Protein AF-A0A970FDW3-F1 (afdb_monomer)

pLDDT: mean 88.88, std 5.03, range [62.03, 93.38]

Sequence (65 aa):
MSMFVFSVPDISCDHCKMRISKALEAAGVKEFEVSVEDKRVTAEGADASYIQAVIEDSGYDATLV

Structure (mmCIF, N/CA/C/O backbone):
data_AF-A0A970FDW3-F1
#
_entry.id   AF-A0A970FDW3-F1
#
loop_
_atom_site.group_PDB
_atom_site.id
_atom_site.type_symbol
_atom_site.label_atom_id
_atom_site.label_alt_id
_atom_site.label_comp_id
_atom_site.label_asym_id
_atom_site.label_entity_id
_atom_site.label_seq_id
_atom_site.pdbx_PDB_ins_code
_atom_site.Cartn_x
_atom_site.Cartn_y
_atom_site.Cartn_z
_atom_site.occupancy
_atom_site.B_iso_or_equiv
_atom_site.auth_seq_id
_atom_site.auth_comp_id
_atom_site.auth_asym_id
_atom_site.auth_atom_id
_atom_site.pdbx_PDB_model_num
ATOM 1 N N . MET A 1 1 ? -10.766 5.774 12.176 1.00 62.03 1 MET A N 1
ATOM 2 C CA . MET A 1 1 ? -10.048 5.190 11.032 1.00 62.03 1 MET A CA 1
ATOM 3 C C . MET A 1 1 ? -9.851 3.717 11.323 1.00 62.03 1 MET A C 1
ATOM 5 O O . MET A 1 1 ? -9.910 3.332 12.489 1.00 62.03 1 MET A O 1
ATOM 9 N N . SER A 1 2 ? -9.757 2.904 10.279 1.00 88.12 2 SER A N 1
ATOM 10 C CA . SER A 1 2 ? -9.586 1.458 10.380 1.00 88.12 2 SER A CA 1
ATOM 11 C C . SER A 1 2 ? -8.277 1.074 9.707 1.00 88.12 2 SER A C 1
ATOM 13 O O . SER A 1 2 ? -7.886 1.670 8.705 1.00 88.12 2 SER A O 1
ATOM 15 N N . MET A 1 3 ? -7.601 0.088 10.285 1.00 90.12 3 MET A N 1
ATOM 16 C CA . MET A 1 3 ? -6.349 -0.444 9.771 1.00 90.12 3 MET A CA 1
ATOM 17 C C . MET A 1 3 ? -6.660 -1.555 8.770 1.00 90.12 3 MET A C 1
ATOM 19 O O . MET A 1 3 ? -7.370 -2.507 9.097 1.00 90.12 3 MET A O 1
ATOM 23 N N . PHE A 1 4 ? -6.144 -1.415 7.554 1.00 93.31 4 PHE A N 1
ATOM 24 C CA . PHE A 1 4 ? -6.327 -2.360 6.459 1.00 93.31 4 PHE A CA 1
ATOM 25 C C . PHE A 1 4 ? -4.985 -2.960 6.064 1.00 93.31 4 PHE A C 1
ATOM 27 O O . PHE A 1 4 ? -3.972 -2.260 6.040 1.00 93.31 4 PHE A O 1
ATOM 34 N N . VAL A 1 5 ? -4.980 -4.252 5.748 1.00 93.38 5 VAL A N 1
ATOM 35 C CA . VAL A 1 5 ? -3.778 -4.971 5.326 1.00 93.38 5 VAL A CA 1
ATOM 36 C C . VAL A 1 5 ? -3.977 -5.438 3.894 1.00 93.38 5 VAL A C 1
ATOM 38 O O . VAL A 1 5 ? -4.959 -6.094 3.569 1.00 93.38 5 VAL A O 1
ATOM 41 N N . PHE A 1 6 ? -3.025 -5.109 3.036 1.00 93.38 6 PHE A N 1
ATOM 42 C CA . PHE A 1 6 ? -3.005 -5.486 1.633 1.00 93.38 6 PHE A CA 1
ATOM 43 C C . PHE A 1 6 ? -1.822 -6.409 1.385 1.00 93.38 6 PHE A C 1
ATOM 45 O O . PHE A 1 6 ? -0.710 -6.137 1.833 1.00 93.38 6 PHE A O 1
ATOM 52 N N . SER A 1 7 ? -2.026 -7.499 0.658 1.00 92.75 7 SER A N 1
ATOM 53 C CA . SER A 1 7 ? -0.935 -8.318 0.143 1.00 92.75 7 SER A CA 1
ATOM 54 C C . SER A 1 7 ? -0.473 -7.762 -1.201 1.00 92.75 7 SER A C 1
ATOM 56 O O . SER A 1 7 ? -1.293 -7.535 -2.088 1.00 92.75 7 SER A O 1
ATOM 58 N N . VAL A 1 8 ? 0.837 -7.543 -1.325 1.00 90.94 8 VAL A N 1
ATOM 59 C CA . VAL A 1 8 ? 1.503 -7.000 -2.515 1.00 90.94 8 VAL A CA 1
ATOM 60 C C . VAL A 1 8 ? 2.639 -7.951 -2.910 1.00 90.94 8 VAL A C 1
ATOM 62 O O . VAL A 1 8 ? 3.794 -7.734 -2.529 1.00 90.94 8 VAL A O 1
ATOM 65 N N . PRO A 1 9 ? 2.344 -9.041 -3.645 1.00 85.25 9 PRO A N 1
ATOM 66 C CA . PRO A 1 9 ? 3.329 -10.076 -3.973 1.00 85.25 9 PRO A CA 1
ATOM 67 C C . PRO A 1 9 ? 4.478 -9.572 -4.862 1.00 85.25 9 PRO A C 1
ATOM 69 O O . PRO A 1 9 ? 5.566 -10.164 -4.861 1.00 85.25 9 PRO A O 1
ATOM 72 N N . ASP A 1 10 ? 4.225 -8.478 -5.581 1.00 83.56 10 ASP A N 1
ATOM 73 C CA . ASP A 1 10 ? 5.135 -7.825 -6.522 1.00 83.56 10 ASP A CA 1
ATOM 74 C C . ASP A 1 10 ? 6.252 -7.028 -5.822 1.00 83.56 10 ASP A C 1
ATOM 76 O O . ASP A 1 10 ? 7.311 -6.768 -6.397 1.00 83.56 10 ASP A O 1
ATOM 80 N N . ILE A 1 11 ? 6.078 -6.692 -4.536 1.00 80.81 11 ILE A N 1
ATOM 81 C CA . ILE A 1 11 ? 7.100 -5.989 -3.761 1.00 80.81 11 ILE A CA 1
ATOM 82 C C . ILE A 1 11 ? 8.295 -6.934 -3.529 1.00 80.81 11 ILE A C 1
ATOM 84 O O . ILE A 1 11 ? 8.251 -7.884 -2.750 1.00 80.81 11 ILE A O 1
ATOM 88 N N . SER A 1 12 ? 9.371 -6.717 -4.283 1.00 78.62 12 SER A N 1
ATOM 89 C CA . SER A 1 12 ? 10.582 -7.556 -4.217 1.00 78.62 12 SER A CA 1
ATOM 90 C C . SER A 1 12 ? 11.877 -6.741 -4.157 1.00 78.62 12 SER A C 1
ATOM 92 O O . SER A 1 12 ? 12.964 -7.309 -4.122 1.00 78.62 12 SER A O 1
ATOM 94 N N . CYS A 1 13 ? 11.787 -5.409 -4.157 1.00 79.06 13 CYS A N 1
ATOM 95 C CA . CYS A 1 13 ?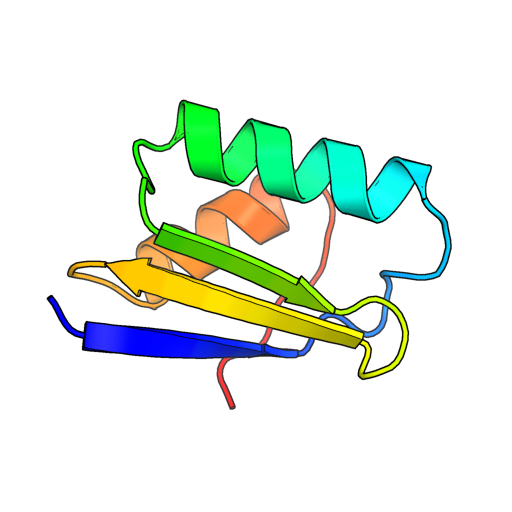 12.934 -4.501 -4.149 1.00 79.06 13 CYS A CA 1
ATOM 96 C C . CYS A 1 13 ? 12.660 -3.268 -3.279 1.00 79.06 13 CYS A C 1
ATOM 98 O O . CYS A 1 13 ? 11.525 -2.790 -3.210 1.00 79.06 13 CYS A O 1
ATOM 100 N N . ASP A 1 14 ? 13.709 -2.676 -2.702 1.00 76.31 14 ASP A N 1
ATOM 101 C CA . ASP A 1 14 ? 13.627 -1.428 -1.924 1.00 76.31 14 ASP A CA 1
ATOM 102 C C . ASP A 1 14 ? 13.009 -0.261 -2.713 1.00 76.31 14 ASP A C 1
ATOM 104 O O . ASP A 1 14 ? 12.315 0.593 -2.157 1.00 76.31 14 ASP A O 1
ATOM 108 N N . HIS A 1 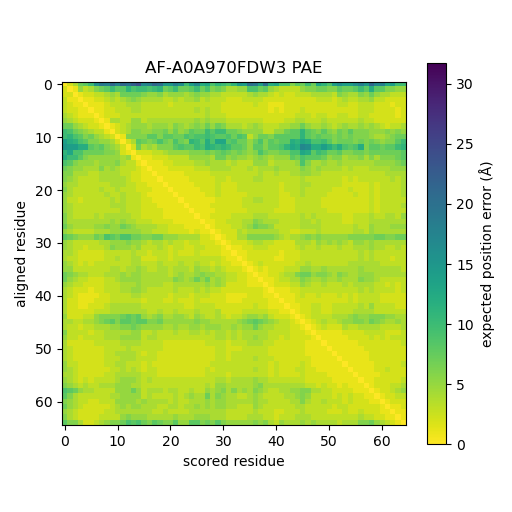15 ? 13.188 -0.245 -4.037 1.00 80.00 15 HIS A N 1
ATOM 109 C CA . HIS A 1 15 ? 12.545 0.734 -4.918 1.00 80.00 15 HIS A CA 1
ATOM 110 C C . HIS A 1 15 ? 11.017 0.611 -4.926 1.00 80.00 15 HIS A C 1
ATOM 112 O O . HIS A 1 15 ? 10.323 1.623 -5.042 1.00 80.00 15 HIS A O 1
ATOM 118 N N . CYS A 1 16 ? 10.488 -0.607 -4.781 1.00 84.88 16 CYS A N 1
ATOM 119 C CA . CYS A 1 16 ? 9.051 -0.845 -4.746 1.00 84.88 16 CYS A CA 1
ATOM 120 C C . CYS A 1 16 ? 8.441 -0.292 -3.464 1.00 84.88 16 CYS A C 1
ATOM 122 O O . CYS A 1 16 ? 7.472 0.465 -3.525 1.00 84.88 16 CYS A O 1
ATOM 124 N N . LYS A 1 17 ? 9.097 -0.557 -2.328 1.00 87.69 17 LYS A N 1
ATOM 125 C CA . LYS A 1 17 ? 8.738 0.035 -1.037 1.00 87.69 17 LYS A CA 1
ATOM 126 C C . LYS A 1 17 ? 8.662 1.557 -1.124 1.00 87.69 17 LYS A C 1
ATOM 128 O O . LYS A 1 17 ? 7.621 2.124 -0.814 1.00 87.69 17 LYS A O 1
ATOM 133 N N . MET A 1 18 ? 9.720 2.213 -1.610 1.00 88.12 18 MET A N 1
ATOM 134 C CA . MET A 1 18 ? 9.736 3.678 -1.710 1.00 88.12 18 MET A CA 1
ATOM 135 C C . MET A 1 18 ? 8.619 4.236 -2.596 1.00 88.12 18 MET A C 1
ATOM 137 O O . MET A 1 18 ? 8.075 5.297 -2.296 1.00 88.12 18 MET A O 1
ATOM 141 N N . ARG A 1 19 ? 8.279 3.548 -3.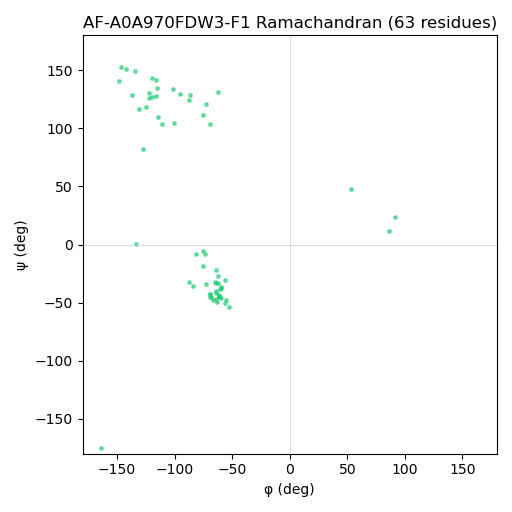691 1.00 89.88 19 ARG A N 1
ATOM 142 C CA . ARG A 1 19 ? 7.232 3.998 -4.613 1.00 89.88 19 ARG A CA 1
ATOM 143 C C . ARG A 1 19 ? 5.847 3.919 -3.970 1.00 89.88 19 ARG A C 1
ATOM 145 O O . ARG A 1 19 ? 5.114 4.899 -4.041 1.00 89.88 19 ARG A O 1
ATOM 152 N N . ILE A 1 20 ? 5.538 2.807 -3.298 1.00 89.75 20 ILE A N 1
ATOM 153 C CA . ILE A 1 20 ? 4.270 2.632 -2.574 1.00 89.75 20 ILE A CA 1
ATOM 154 C C . ILE A 1 20 ? 4.163 3.633 -1.425 1.00 89.75 20 ILE A C 1
ATOM 156 O O . ILE A 1 20 ? 3.151 4.315 -1.314 1.00 89.75 20 ILE A O 1
ATOM 160 N N . SER A 1 21 ? 5.215 3.781 -0.611 1.00 90.38 21 SER A N 1
ATOM 161 C CA . SER A 1 21 ? 5.228 4.757 0.484 1.00 90.38 21 SER A CA 1
ATOM 162 C C . SER A 1 21 ? 4.937 6.171 -0.019 1.00 90.38 21 SER A C 1
ATOM 164 O O . SER A 1 21 ? 4.029 6.817 0.488 1.00 90.38 21 SER A O 1
ATOM 166 N N . LYS A 1 22 ? 5.610 6.612 -1.091 1.00 91.31 22 LYS A N 1
ATOM 167 C CA . LYS A 1 22 ? 5.355 7.933 -1.686 1.00 91.31 22 LYS A CA 1
ATOM 168 C C . LYS A 1 22 ? 3.927 8.106 -2.190 1.00 91.31 22 LYS A C 1
ATOM 170 O O . LYS A 1 22 ? 3.384 9.200 -2.078 1.00 91.31 22 LYS A O 1
ATOM 175 N N . ALA A 1 23 ? 3.342 7.070 -2.780 1.00 91.62 23 ALA A N 1
ATOM 176 C CA . ALA A 1 23 ? 1.976 7.135 -3.277 1.00 91.62 23 ALA A CA 1
ATOM 177 C C . ALA A 1 23 ? 0.960 7.218 -2.137 1.00 91.62 23 ALA A C 1
ATOM 179 O O . ALA A 1 23 ? 0.056 8.048 -2.191 1.00 91.62 23 ALA A O 1
ATOM 180 N N . LEU A 1 24 ? 1.154 6.431 -1.076 1.00 90.94 24 LEU A N 1
ATOM 181 C CA . LEU A 1 24 ? 0.342 6.493 0.139 1.00 90.94 24 LEU A CA 1
ATOM 182 C C . LEU A 1 24 ? 0.448 7.869 0.814 1.00 90.94 24 LEU A C 1
ATOM 184 O O . LEU A 1 24 ? -0.578 8.469 1.136 1.00 90.94 24 LEU A O 1
ATOM 188 N N . GLU A 1 25 ? 1.659 8.422 0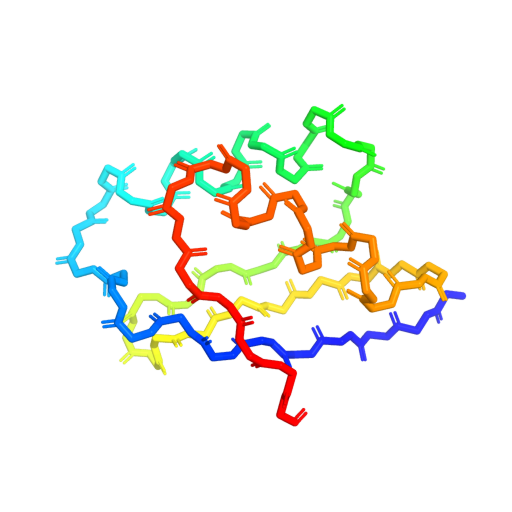.934 1.00 91.19 25 GLU A N 1
ATOM 189 C CA . GLU A 1 25 ? 1.872 9.787 1.436 1.00 91.19 25 GLU A CA 1
ATOM 190 C C . GLU A 1 25 ? 1.163 10.833 0.565 1.00 91.19 25 GLU A C 1
ATOM 192 O O . GLU A 1 25 ? 0.467 11.707 1.085 1.00 91.19 25 GLU A O 1
ATOM 197 N N . ALA A 1 26 ? 1.296 10.734 -0.762 1.00 91.12 26 ALA A N 1
ATOM 198 C CA . ALA A 1 26 ? 0.647 11.642 -1.709 1.00 91.12 26 ALA A CA 1
ATOM 199 C C . ALA A 1 26 ? -0.886 11.534 -1.672 1.00 91.12 26 ALA A C 1
ATOM 201 O O . ALA A 1 26 ? -1.578 12.536 -1.849 1.00 91.12 26 ALA A O 1
ATOM 202 N N . ALA A 1 27 ? -1.414 10.343 -1.389 1.00 89.00 27 ALA A N 1
ATOM 203 C CA . ALA A 1 27 ? -2.838 10.093 -1.203 1.00 89.00 27 ALA A CA 1
ATOM 204 C C . ALA A 1 27 ? -3.380 10.594 0.146 1.00 89.00 27 ALA A C 1
ATOM 206 O O . ALA A 1 27 ? -4.593 10.542 0.367 1.00 89.00 27 ALA A O 1
ATOM 207 N N . GLY A 1 28 ? -2.510 11.085 1.037 1.00 89.94 28 GLY A N 1
ATOM 208 C CA . GLY A 1 28 ? -2.876 11.609 2.353 1.00 89.94 28 GLY A CA 1
ATOM 209 C C . GLY A 1 28 ? -2.963 10.549 3.453 1.00 89.94 28 GLY A C 1
ATOM 210 O O . GLY A 1 28 ? -3.457 10.850 4.543 1.00 89.94 28 GLY A O 1
ATOM 211 N N . VAL A 1 29 ? -2.480 9.330 3.198 1.00 90.19 29 VAL A N 1
ATOM 212 C CA . VAL A 1 29 ? -2.377 8.270 4.205 1.00 90.19 29 VAL A CA 1
ATOM 213 C C . VAL A 1 29 ? -1.189 8.593 5.106 1.00 90.19 29 VAL A C 1
ATOM 215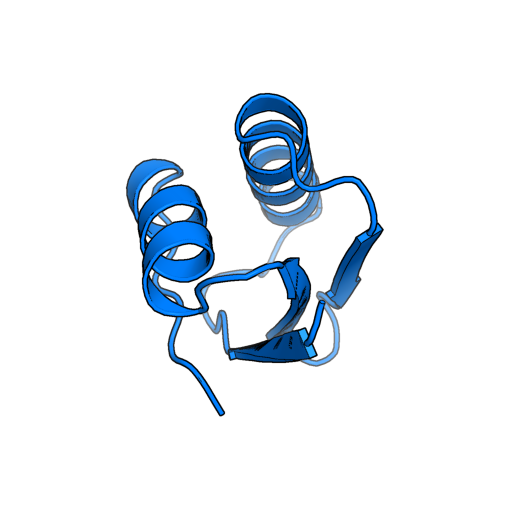 O O . VAL A 1 29 ? -0.041 8.583 4.670 1.00 90.19 29 VAL A O 1
ATOM 218 N N . LYS A 1 30 ? -1.465 8.928 6.369 1.00 84.94 30 LYS A N 1
ATOM 219 C CA . LYS A 1 30 ? -0.421 9.282 7.345 1.00 84.94 30 LYS A CA 1
ATOM 220 C C . LYS A 1 30 ? 0.148 8.074 8.074 1.00 84.94 30 LYS A C 1
ATOM 222 O O . LYS A 1 30 ? 1.319 8.087 8.430 1.00 84.94 30 LYS A O 1
ATOM 227 N N . GLU A 1 31 ? -0.679 7.058 8.299 1.00 90.31 31 GLU A N 1
ATOM 228 C CA . GLU A 1 31 ? -0.288 5.837 8.995 1.00 90.31 31 GLU A CA 1
ATOM 229 C C . GLU A 1 31 ? -0.281 4.684 8.001 1.00 90.31 31 GLU A C 1
ATOM 231 O O . GLU A 1 31 ? -1.326 4.194 7.583 1.00 90.31 31 GLU A O 1
ATOM 236 N N . PHE A 1 32 ? 0.913 4.279 7.578 1.00 91.56 32 PHE A N 1
ATOM 237 C CA . PHE A 1 32 ? 1.115 3.106 6.742 1.00 91.56 32 PHE A CA 1
ATOM 238 C C . PHE A 1 32 ? 2.447 2.434 7.070 1.00 91.56 32 PHE A C 1
ATOM 240 O O . PHE A 1 32 ? 3.409 3.073 7.492 1.00 91.56 32 PHE A O 1
ATOM 247 N N . GLU A 1 33 ? 2.513 1.135 6.826 1.00 91.56 33 GLU A N 1
ATOM 248 C CA . GLU A 1 33 ? 3.675 0.293 7.020 1.00 91.56 33 GLU A CA 1
ATOM 249 C C . GLU A 1 33 ? 3.816 -0.646 5.825 1.00 91.56 33 GLU A C 1
ATOM 251 O O . GLU A 1 33 ? 2.874 -1.319 5.419 1.00 91.56 33 GLU A O 1
ATOM 256 N N . VAL A 1 34 ? 5.003 -0.677 5.226 1.00 90.31 34 VAL A N 1
ATOM 257 C CA . VAL A 1 34 ? 5.284 -1.505 4.051 1.00 90.31 34 VAL A CA 1
ATOM 258 C C . VAL A 1 34 ? 6.312 -2.564 4.430 1.00 90.31 34 VAL A C 1
ATOM 260 O O . VAL A 1 34 ? 7.496 -2.251 4.619 1.00 90.31 34 VAL A O 1
ATOM 263 N N . SER A 1 35 ? 5.856 -3.812 4.492 1.00 89.31 35 SER A N 1
ATOM 264 C CA . SER A 1 35 ? 6.645 -4.998 4.814 1.00 89.31 35 SER A CA 1
ATOM 265 C C . SER A 1 35 ? 7.017 -5.743 3.537 1.00 89.31 35 SER A C 1
ATOM 267 O O . SER A 1 35 ? 6.196 -6.432 2.933 1.00 89.31 35 SER A O 1
ATOM 269 N N . VAL A 1 36 ? 8.279 -5.614 3.123 1.00 87.44 36 VAL A N 1
ATOM 270 C CA . VAL A 1 36 ? 8.819 -6.318 1.945 1.00 87.44 36 VAL A CA 1
ATOM 271 C C . VAL A 1 36 ? 9.020 -7.807 2.234 1.00 87.44 36 VAL A C 1
ATOM 273 O O . VAL A 1 36 ? 8.784 -8.630 1.358 1.00 87.44 36 VAL A O 1
ATOM 276 N N . GLU A 1 37 ? 9.389 -8.156 3.470 1.00 86.44 37 G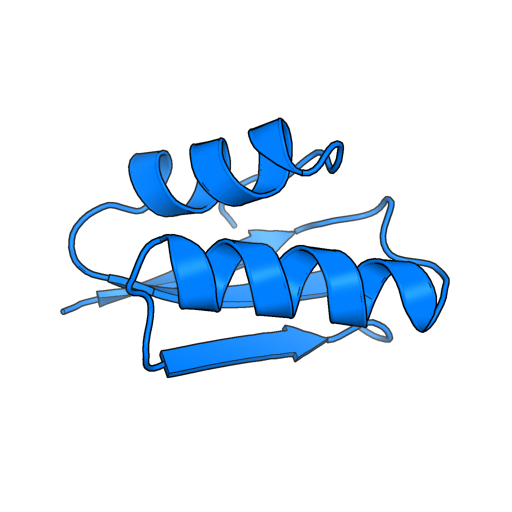LU A N 1
ATOM 277 C CA . GLU A 1 37 ? 9.585 -9.545 3.910 1.00 86.44 37 GLU A CA 1
ATOM 278 C C . GLU A 1 37 ? 8.280 -10.350 3.842 1.00 86.44 37 GLU A C 1
ATOM 280 O O . GLU A 1 37 ? 8.232 -11.409 3.219 1.00 86.44 37 GLU A O 1
ATOM 285 N N . ASP A 1 38 ? 7.200 -9.800 4.402 1.00 88.56 38 ASP A N 1
ATOM 286 C CA . ASP A 1 38 ? 5.857 -10.392 4.361 1.00 88.56 38 ASP A CA 1
ATOM 287 C C . ASP A 1 38 ? 5.101 -10.129 3.055 1.00 88.56 38 ASP A C 1
ATOM 289 O O . ASP A 1 38 ? 4.019 -10.685 2.851 1.00 88.56 38 ASP A O 1
ATOM 293 N N . LYS A 1 39 ? 5.637 -9.274 2.174 1.00 90.69 39 LYS A N 1
ATOM 294 C CA . LYS A 1 39 ? 4.964 -8.809 0.951 1.00 90.69 39 LYS A CA 1
ATOM 295 C C . LYS A 1 39 ? 3.578 -8.233 1.246 1.00 90.69 39 LYS A C 1
ATOM 297 O O . LYS A 1 39 ? 2.573 -8.599 0.626 1.00 90.69 39 LYS A O 1
ATOM 302 N N . ARG A 1 40 ? 3.517 -7.359 2.252 1.00 91.69 40 ARG A N 1
ATOM 303 C CA . ARG A 1 40 ? 2.283 -6.752 2.760 1.00 91.69 40 ARG A CA 1
ATOM 304 C C . ARG A 1 40 ? 2.437 -5.257 2.978 1.00 91.69 40 ARG A C 1
ATOM 306 O O . ARG A 1 40 ? 3.512 -4.765 3.308 1.00 91.69 40 ARG A O 1
ATOM 313 N N . VAL A 1 41 ? 1.335 -4.548 2.809 1.00 92.19 41 VAL A N 1
ATOM 314 C CA . VAL A 1 41 ? 1.197 -3.119 3.057 1.00 92.19 41 VAL A CA 1
ATOM 315 C C . VAL A 1 41 ? 0.052 -2.941 4.028 1.00 92.19 41 VAL A C 1
ATOM 317 O O . VAL A 1 41 ? -1.083 -3.289 3.729 1.00 92.19 41 VAL A O 1
ATOM 320 N N . THR A 1 42 ? 0.349 -2.395 5.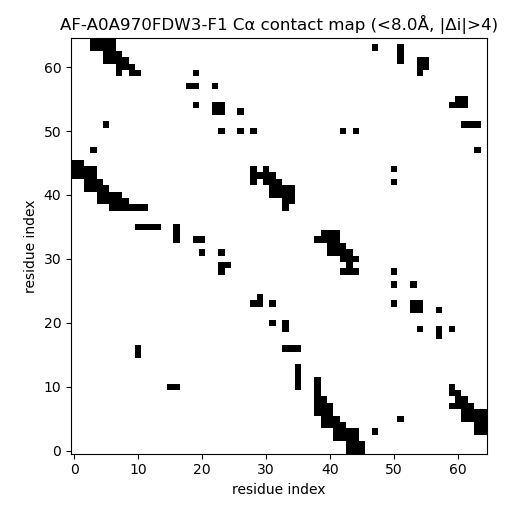189 1.00 92.69 42 THR A N 1
ATOM 321 C CA . THR A 1 42 ? -0.646 -2.028 6.180 1.00 92.69 42 THR A CA 1
ATOM 322 C C . THR A 1 42 ? -0.871 -0.534 6.091 1.00 92.69 42 THR A C 1
ATOM 324 O O . THR A 1 42 ? 0.086 0.225 6.006 1.00 92.69 42 THR A O 1
ATOM 327 N N . ALA A 1 43 ? -2.113 -0.084 6.083 1.00 93.19 43 ALA A N 1
ATOM 328 C CA . ALA A 1 43 ? -2.422 1.333 5.993 1.00 93.19 43 ALA A CA 1
ATOM 329 C C . ALA A 1 43 ? -3.703 1.645 6.752 1.00 93.19 43 ALA A C 1
ATOM 331 O O . ALA A 1 43 ? -4.669 0.880 6.718 1.00 93.19 43 ALA A O 1
ATOM 332 N N . GLU A 1 44 ? -3.709 2.779 7.436 1.00 91.56 44 GLU A N 1
ATOM 333 C CA . GLU A 1 44 ? -4.868 3.281 8.145 1.00 91.56 44 GLU A CA 1
ATOM 334 C C . GLU A 1 44 ? -5.632 4.279 7.279 1.00 91.56 44 GLU A C 1
ATOM 336 O O . GLU A 1 44 ? -5.074 5.233 6.731 1.00 91.56 44 GLU A O 1
ATOM 341 N N . GLY A 1 45 ? -6.939 4.077 7.163 1.00 88.62 45 GLY A N 1
ATOM 342 C CA . GLY A 1 45 ? -7.788 4.986 6.410 1.00 88.62 45 GLY A CA 1
ATOM 343 C C . GLY A 1 45 ? -9.263 4.809 6.712 1.00 88.62 45 GLY A C 1
ATOM 344 O O . GLY A 1 45 ? -9.665 4.072 7.614 1.00 88.62 45 GLY A O 1
ATOM 345 N N . ALA A 1 46 ? -10.082 5.543 5.968 1.00 86.88 46 ALA A N 1
ATOM 346 C CA . ALA A 1 46 ? -11.530 5.364 5.979 1.00 86.88 46 ALA A CA 1
ATOM 347 C C . ALA A 1 46 ? -11.961 4.238 5.025 1.00 86.88 46 ALA A C 1
ATOM 349 O O . ALA A 1 46 ? -12.853 3.466 5.362 1.00 86.88 46 ALA A O 1
ATOM 350 N N . ASP A 1 47 ? -11.272 4.105 3.886 1.00 90.56 47 ASP A N 1
ATOM 351 C CA . ASP A 1 47 ? -11.677 3.242 2.779 1.00 90.56 47 ASP A CA 1
ATOM 352 C C . ASP A 1 47 ? -10.521 2.363 2.293 1.00 90.56 47 ASP A C 1
ATOM 354 O O . ASP 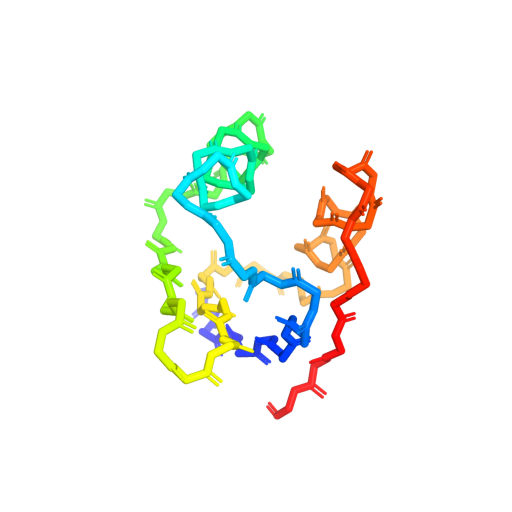A 1 47 ? -9.534 2.853 1.740 1.00 90.56 47 ASP A O 1
ATOM 358 N N . ALA A 1 48 ? -10.676 1.045 2.438 1.00 91.44 48 ALA A N 1
ATOM 359 C CA . ALA A 1 48 ? -9.707 0.075 1.937 1.00 91.44 48 ALA A CA 1
ATOM 360 C C . ALA A 1 48 ? -9.541 0.156 0.414 1.00 91.44 48 ALA A C 1
ATOM 362 O O . ALA A 1 48 ? -8.423 0.164 -0.088 1.00 91.44 48 ALA A O 1
ATOM 363 N N . SER A 1 49 ? -10.647 0.274 -0.327 1.00 91.69 49 SER A N 1
ATOM 364 C CA . SER A 1 49 ? -10.623 0.355 -1.792 1.00 91.69 49 SER A CA 1
ATOM 365 C C . SER A 1 49 ? -9.881 1.586 -2.307 1.00 91.69 49 SER A C 1
ATOM 367 O O . SER A 1 49 ? -9.243 1.515 -3.350 1.00 91.69 49 SER A O 1
ATOM 369 N N . TYR A 1 50 ? -9.934 2.706 -1.578 1.00 92.06 50 TYR A N 1
ATOM 370 C CA . TYR A 1 50 ? -9.180 3.907 -1.940 1.00 92.06 50 TYR A CA 1
ATOM 371 C C . TYR A 1 50 ? -7.675 3.666 -1.806 1.00 92.06 50 TYR A C 1
ATOM 373 O O . TYR A 1 50 ? -6.920 3.944 -2.732 1.00 92.06 50 TYR A O 1
ATOM 381 N N . ILE A 1 51 ? -7.246 3.094 -0.678 1.00 91.75 51 ILE A N 1
ATOM 382 C CA . ILE A 1 51 ? -5.837 2.757 -0.445 1.00 91.75 51 ILE A CA 1
ATOM 383 C C . ILE A 1 51 ? -5.354 1.742 -1.485 1.00 91.75 51 ILE A C 1
ATOM 385 O O . ILE A 1 51 ? -4.279 1.913 -2.054 1.00 91.75 51 ILE A O 1
ATOM 389 N N . GLN A 1 52 ? -6.159 0.718 -1.766 1.00 92.94 52 GLN A N 1
ATOM 390 C CA . GLN A 1 52 ? -5.862 -0.278 -2.789 1.00 92.94 52 GLN A CA 1
ATOM 391 C C . GLN A 1 52 ? -5.633 0.379 -4.154 1.00 92.94 52 GLN A C 1
ATOM 393 O O . GLN A 1 52 ? -4.585 0.174 -4.760 1.00 92.94 52 GLN A O 1
ATOM 398 N N . ALA A 1 53 ? -6.554 1.248 -4.582 1.00 92.81 53 ALA A N 1
ATOM 399 C CA . ALA A 1 53 ? -6.453 1.953 -5.855 1.00 92.81 53 ALA A CA 1
ATOM 400 C C . ALA A 1 53 ? -5.186 2.818 -5.953 1.00 92.81 53 ALA A C 1
ATOM 402 O O . ALA A 1 53 ? -4.578 2.889 -7.015 1.00 92.81 53 ALA A O 1
ATOM 403 N N . VAL A 1 54 ? -4.746 3.442 -4.856 1.00 92.50 54 VAL A N 1
ATOM 404 C CA . VAL A 1 54 ? -3.489 4.215 -4.807 1.00 92.50 54 VAL A CA 1
ATOM 405 C C . VAL A 1 54 ? -2.265 3.318 -5.032 1.00 92.50 54 VAL A C 1
ATOM 407 O O . VAL A 1 54 ? -1.309 3.709 -5.711 1.00 92.50 54 VAL A O 1
ATOM 410 N N . ILE A 1 55 ? -2.276 2.110 -4.464 1.00 90.81 55 ILE A N 1
ATOM 411 C CA . ILE A 1 55 ? -1.194 1.136 -4.646 1.00 90.81 55 ILE A CA 1
ATOM 412 C C . ILE A 1 55 ? -1.193 0.611 -6.093 1.00 90.81 55 ILE A C 1
ATOM 414 O O . ILE A 1 55 ? -0.132 0.564 -6.721 1.00 90.81 55 ILE A O 1
ATOM 418 N N . GLU A 1 56 ? -2.368 0.319 -6.654 1.00 91.38 56 GLU A N 1
ATOM 419 C CA . GLU A 1 56 ? -2.534 -0.113 -8.050 1.00 91.38 56 GLU A CA 1
ATOM 420 C C . GLU A 1 56 ? -2.121 0.970 -9.057 1.00 91.38 56 GLU A C 1
ATOM 422 O O . GLU A 1 56 ? -1.390 0.678 -10.005 1.00 91.38 56 GLU A O 1
ATOM 427 N N . ASP A 1 57 ? -2.473 2.235 -8.814 1.00 91.00 57 ASP A N 1
ATOM 428 C CA . ASP A 1 57 ? -2.051 3.387 -9.632 1.00 91.00 57 ASP A CA 1
ATOM 429 C C . ASP A 1 57 ? -0.522 3.573 -9.628 1.00 91.00 57 ASP A C 1
ATOM 431 O O . ASP A 1 57 ? 0.089 4.006 -10.608 1.00 91.00 57 ASP A O 1
ATOM 435 N N . SER A 1 58 ? 0.138 3.134 -8.552 1.00 86.88 58 SER A N 1
ATOM 436 C CA . SER A 1 58 ? 1.603 3.104 -8.459 1.00 86.88 58 SER A CA 1
ATOM 437 C C . SER A 1 58 ? 2.255 1.998 -9.296 1.00 86.88 58 SER A C 1
ATOM 439 O O . SER A 1 58 ? 3.489 1.979 -9.416 1.00 86.88 58 SER A O 1
ATOM 441 N N . GLY A 1 59 ? 1.446 1.102 -9.867 1.00 86.69 59 GLY A N 1
ATOM 442 C CA . GLY A 1 59 ? 1.862 -0.050 -10.658 1.00 86.69 59 GLY A CA 1
ATOM 443 C C . GLY A 1 59 ? 2.062 -1.329 -9.846 1.00 86.69 59 GLY A C 1
ATOM 444 O O . GLY A 1 59 ? 2.831 -2.179 -10.286 1.00 86.69 59 GLY A O 1
ATOM 445 N N . TYR A 1 60 ? 1.429 -1.457 -8.674 1.00 88.56 60 TYR A N 1
ATOM 446 C CA . TYR A 1 60 ? 1.520 -2.656 -7.835 1.00 88.56 60 TYR A CA 1
ATOM 447 C C . TYR A 1 60 ? 0.151 -3.255 -7.561 1.00 88.56 60 TYR A C 1
ATOM 449 O O . TYR A 1 60 ? -0.748 -2.573 -7.086 1.00 88.56 60 TYR A O 1
ATOM 457 N N . ASP A 1 61 ? 0.025 -4.556 -7.780 1.00 88.94 61 ASP A N 1
ATOM 458 C CA . ASP A 1 61 ? -1.201 -5.277 -7.463 1.00 88.94 61 ASP A CA 1
ATOM 459 C C . ASP A 1 61 ? -1.338 -5.432 -5.940 1.00 88.94 61 ASP A C 1
ATOM 4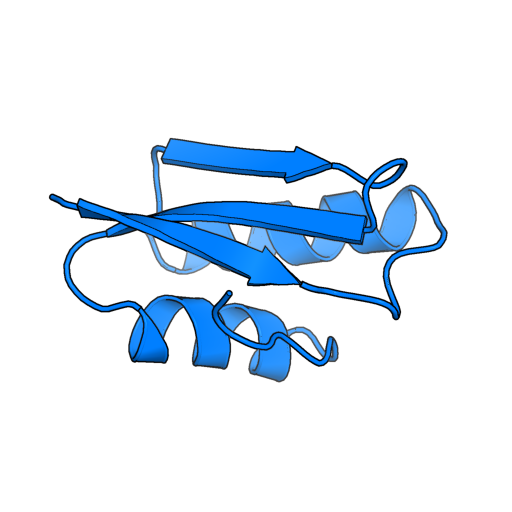61 O O . ASP A 1 61 ? -0.445 -5.972 -5.273 1.00 88.94 61 ASP A O 1
ATOM 465 N N . ALA A 1 62 ? -2.431 -4.914 -5.384 1.00 90.94 62 ALA A N 1
ATOM 466 C CA . ALA A 1 62 ? -2.725 -4.957 -3.960 1.00 90.94 62 ALA A CA 1
ATOM 467 C C . ALA A 1 62 ? -4.065 -5.647 -3.733 1.00 90.94 62 ALA A C 1
ATOM 469 O O . ALA A 1 62 ? -5.085 -5.237 -4.274 1.00 90.94 62 ALA A O 1
ATOM 470 N N . THR A 1 63 ? -4.080 -6.673 -2.887 1.00 92.56 63 THR A N 1
ATOM 471 C CA . THR A 1 63 ? -5.311 -7.384 -2.517 1.00 92.56 63 THR A CA 1
ATOM 472 C C . THR A 1 63 ? -5.541 -7.279 -1.017 1.00 92.56 63 THR A C 1
ATOM 474 O O . THR A 1 63 ? -4.648 -7.614 -0.242 1.00 92.56 63 THR A O 1
ATOM 477 N N . LEU A 1 64 ? -6.726 -6.829 -0.599 1.00 92.12 64 LEU A N 1
ATOM 478 C CA . LEU A 1 64 ? -7.116 -6.779 0.815 1.00 92.12 64 LEU A CA 1
ATOM 479 C C . LEU A 1 64 ? -7.145 -8.196 1.420 1.00 92.12 64 LEU A C 1
ATOM 481 O O . LEU A 1 64 ? -7.749 -9.097 0.831 1.00 92.12 64 LEU A O 1
ATOM 485 N N . VAL A 1 65 ? -6.508 -8.376 2.582 1.00 89.69 65 VAL A N 1
ATOM 486 C CA . VAL A 1 65 ? -6.435 -9.649 3.330 1.00 89.69 65 VAL A CA 1
ATOM 487 C C . VAL A 1 65 ? -7.020 -9.554 4.731 1.00 89.69 65 VAL A C 1
ATOM 489 O O . VAL A 1 65 ? -7.014 -8.447 5.314 1.00 89.69 65 VAL A O 1
#

Secondary structure (DSSP, 8-state):
-EEEEEE-TT--SHHHHHHHHHHHHHTT--SEEEETTTTEEEEEES-HHHHHHHHHHTT---EE-

Nearest PDB structures (foldseek):
  2kyz-assembly1_A  TM=9.528E-01  e=5.129E-08  Thermotoga maritima
  2rsq-assembly1_A  TM=8.908E-01  e=3.935E-05  Homo sapiens
  2xmw-assembly1_A  TM=9.176E-01  e=3.217E-04  Synechocystis sp. PCC 6803
  4a48-assembly1_A  TM=8.949E-01  e=4.515E-04  Synechocystis sp. PCC 6803
  7si3-assembly1_A  TM=8.393E-01  e=2.631E-03  Xenopus tropicalis

Mean predicted aligned error: 3.66 Å

Solvent-accessible surface area (backbone atoms only — not comparable to full-atom values): 3656 Å² total; per-residue (Å²): 123,47,80,40,41,26,41,23,81,78,40,80,50,75,68,47,50,54,50,46,52,52,39,39,48,74,72,65,40,82,50,67,48,77,40,60,91,78,18,31,38,37,38,42,37,92,48,65,69,60,55,35,50,46,36,40,74,70,75,37,67,51,43,84,106

Radius of gyration: 10.08 Å; Cα contacts (8 Å, |Δi|>4): 116; chains: 1; bounding box: 25×22×22 Å

Foldseek 3Di:
DDKWKKAFVVLQDPVLVVLLVVLCVVLVFPDKDQDSPRNMIITDDDDPVSSQVSSVVSVIHIHTD